Protein AF-A0A946YQ26-F1 (afdb_monomer)

Mean predicted aligned error: 7.29 Å

Foldseek 3Di:
DDDWDFDDQDPVQQKTFTAHPVRHTPDIDHVVVVVVCVVVVVDDDDDDDPPVVVVVVVVVVVVVVVD

Nearest PDB structures (foldseek):
  4uuu-assembly1_A  TM=5.399E-01  e=1.338E+00  Homo sapiens
  7ag8-assembly1_A  TM=7.602E-01  e=3.459E+00  Mycobacterium tuberculosis
  8w1y-assembly1_B  TM=7.102E-01  e=3.701E+00  Mycobacterium tuberculosis
  4c51-assembly1_B  TM=7.044E-01  e=4.239E+00  Mycobacterium tuberculosis H37Rv
  7po1-assembly1_8  TM=3.007E-01  e=5.196E+00  Homo sapiens

Structure (mmCIF, N/CA/C/O backbone):
data_AF-A0A946YQ26-F1
#
_entry.id   AF-A0A946YQ26-F1
#
loop_
_atom_site.group_PDB
_atom_site.id
_atom_site.type_symbol
_atom_site.label_atom_id
_atom_site.label_alt_id
_atom_site.label_comp_id
_atom_site.label_asym_id
_atom_site.label_entity_id
_atom_site.label_seq_id
_atom_site.pdbx_PDB_ins_code
_atom_site.Cartn_x
_atom_site.Cartn_y
_atom_site.Cartn_z
_atom_site.occupancy
_atom_site.B_iso_o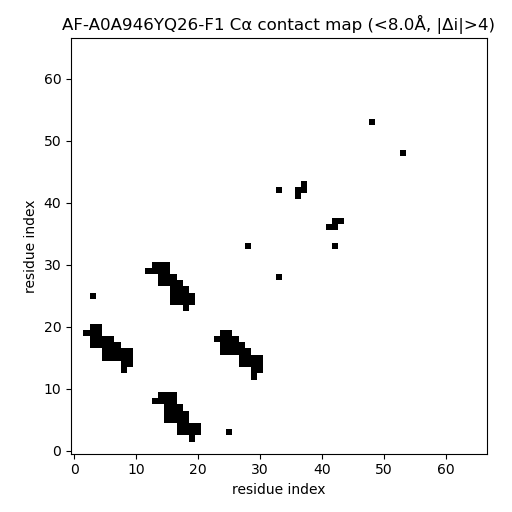r_equiv
_atom_site.auth_seq_id
_atom_site.auth_comp_id
_atom_site.auth_asym_id
_atom_site.auth_atom_id
_atom_site.pdbx_PDB_model_num
ATOM 1 N N . VAL A 1 1 ? -4.921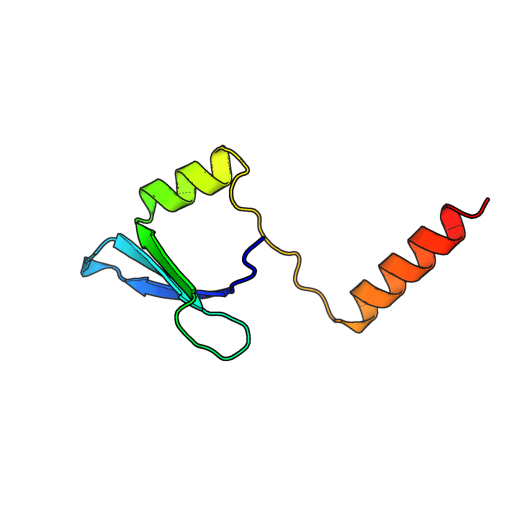 -10.071 8.119 1.00 77.69 1 VAL A N 1
ATOM 2 C CA . VAL A 1 1 ? -4.732 -8.756 7.449 1.00 77.69 1 VAL A CA 1
ATOM 3 C C . VAL A 1 1 ? -3.255 -8.561 7.164 1.00 77.69 1 VAL A C 1
ATOM 5 O O . VAL A 1 1 ? -2.477 -8.528 8.110 1.00 77.69 1 VAL A O 1
ATOM 8 N N . ILE A 1 2 ? -2.865 -8.437 5.896 1.00 88.81 2 ILE A N 1
ATOM 9 C CA . ILE A 1 2 ? -1.473 -8.156 5.518 1.00 88.81 2 ILE A CA 1
ATOM 10 C C . ILE A 1 2 ? -1.216 -6.655 5.700 1.00 88.81 2 ILE A C 1
ATOM 12 O O . ILE A 1 2 ? -1.995 -5.827 5.230 1.00 88.81 2 ILE A O 1
ATOM 16 N N . ARG A 1 3 ? -0.145 -6.290 6.413 1.00 92.75 3 ARG A N 1
ATOM 17 C CA . ARG A 1 3 ? 0.321 -4.899 6.530 1.00 92.75 3 ARG A CA 1
ATOM 18 C C . ARG A 1 3 ? 1.611 -4.773 5.743 1.00 92.75 3 ARG A C 1
ATOM 20 O O . ARG A 1 3 ? 2.585 -5.456 6.039 1.00 92.75 3 ARG A O 1
ATOM 27 N N . CYS A 1 4 ? 1.595 -3.901 4.755 1.00 95.44 4 CYS A N 1
ATOM 28 C CA . CYS A 1 4 ? 2.717 -3.678 3.868 1.00 95.44 4 CYS A CA 1
ATOM 29 C C . CYS A 1 4 ? 2.824 -2.190 3.523 1.00 95.44 4 CYS A C 1
ATOM 31 O O . CYS A 1 4 ? 1.886 -1.418 3.747 1.00 95.44 4 CYS A O 1
ATOM 33 N N . LYS A 1 5 ? 3.987 -1.791 3.016 1.00 95.00 5 LYS A N 1
ATOM 34 C CA . LYS A 1 5 ? 4.268 -0.449 2.505 1.00 95.00 5 LYS A CA 1
ATOM 35 C C . LYS A 1 5 ? 4.531 -0.553 1.007 1.00 95.00 5 LYS A C 1
ATOM 37 O O . LYS A 1 5 ? 5.173 -1.504 0.574 1.00 95.00 5 LYS A O 1
ATOM 42 N N . LEU A 1 6 ? 4.050 0.414 0.231 1.00 96.19 6 LEU A N 1
ATOM 43 C CA . LEU A 1 6 ? 4.428 0.538 -1.175 1.00 96.19 6 LEU A CA 1
ATOM 44 C C . LEU A 1 6 ? 5.931 0.843 -1.259 1.00 96.19 6 LEU A C 1
ATOM 46 O O . LEU A 1 6 ? 6.379 1.843 -0.696 1.00 96.19 6 LEU A O 1
ATOM 50 N N . ALA A 1 7 ? 6.688 -0.028 -1.920 1.00 97.06 7 ALA A N 1
ATOM 51 C CA . ALA A 1 7 ? 8.129 0.113 -2.106 1.00 97.06 7 ALA A CA 1
ATOM 52 C C . ALA A 1 7 ? 8.479 0.656 -3.491 1.00 97.06 7 ALA A C 1
ATOM 54 O O . ALA A 1 7 ? 9.359 1.502 -3.597 1.00 97.06 7 ALA A O 1
ATOM 55 N N . ALA A 1 8 ? 7.777 0.201 -4.534 1.00 97.56 8 ALA A N 1
ATOM 56 C CA . ALA A 1 8 ? 8.052 0.607 -5.908 1.00 97.56 8 ALA A CA 1
ATOM 57 C C . ALA A 1 8 ? 6.779 0.679 -6.759 1.00 97.56 8 ALA A C 1
ATOM 59 O O . ALA A 1 8 ? 5.808 -0.048 -6.524 1.00 97.56 8 ALA A O 1
ATOM 60 N N . LYS A 1 9 ? 6.823 1.554 -7.767 1.00 97.69 9 LYS A N 1
ATOM 61 C CA . LYS A 1 9 ? 5.872 1.621 -8.878 1.00 97.69 9 LYS A CA 1
ATOM 62 C C . LYS A 1 9 ? 6.653 1.297 -10.148 1.00 97.69 9 LYS A C 1
ATOM 64 O O . LYS A 1 9 ? 7.575 2.028 -10.488 1.00 97.69 9 LYS A O 1
ATOM 69 N N . LEU A 1 10 ? 6.328 0.184 -10.788 1.00 97.50 10 LEU A N 1
ATOM 70 C CA . LEU A 1 10 ? 6.984 -0.273 -12.005 1.00 97.50 10 LEU A CA 1
ATOM 71 C C . LEU A 1 10 ? 6.187 0.259 -13.195 1.00 97.50 10 LEU A C 1
ATOM 73 O O . LEU A 1 10 ? 5.093 -0.227 -13.467 1.00 97.50 10 LEU A O 1
ATOM 77 N N . GLU A 1 11 ? 6.708 1.278 -13.876 1.00 95.25 11 GLU A N 1
ATOM 78 C CA . GLU A 1 11 ? 5.983 1.928 -14.977 1.00 95.25 11 GLU A CA 1
ATOM 79 C C . GLU A 1 11 ? 5.858 1.022 -16.206 1.00 95.25 11 GLU A C 1
ATOM 81 O O . GLU A 1 11 ? 4.789 0.961 -16.804 1.00 95.25 11 GLU A O 1
ATOM 86 N N . GLY A 1 12 ? 6.901 0.246 -16.530 1.00 95.81 12 GLY A N 1
ATOM 87 C CA . GLY A 1 12 ? 6.898 -0.649 -17.696 1.00 95.81 12 GLY A CA 1
ATOM 88 C C . GLY A 1 12 ? 5.861 -1.778 -17.634 1.00 95.81 12 GLY A C 1
ATOM 89 O O . GLY A 1 12 ? 5.404 -2.241 -18.673 1.00 95.81 12 GLY A O 1
ATOM 90 N N . SER A 1 13 ? 5.463 -2.204 -16.432 1.00 95.94 13 SER A N 1
ATOM 91 C CA . SER A 1 13 ? 4.455 -3.251 -16.210 1.00 95.94 13 SER A CA 1
ATOM 92 C C . SER A 1 13 ? 3.146 -2.730 -15.606 1.00 95.94 13 SER A C 1
ATOM 94 O O . SER A 1 13 ? 2.231 -3.517 -15.382 1.00 95.94 13 SER A O 1
ATOM 96 N N . ASP A 1 14 ? 3.052 -1.431 -15.308 1.00 97.44 14 ASP A N 1
ATOM 97 C CA . ASP A 1 14 ? 1.962 -0.809 -14.540 1.00 97.44 14 ASP A CA 1
ATOM 98 C C . ASP A 1 14 ? 1.616 -1.579 -13.242 1.00 97.44 14 ASP A C 1
ATOM 100 O O . ASP A 1 14 ? 0.449 -1.791 -12.890 1.00 97.44 14 ASP A O 1
ATOM 104 N N . THR A 1 15 ? 2.646 -2.033 -12.513 1.00 98.19 15 THR A N 1
ATOM 105 C CA . THR A 1 15 ? 2.497 -2.810 -11.269 1.00 98.19 15 THR A CA 1
ATOM 106 C C . THR A 1 15 ? 3.054 -2.082 -10.047 1.00 98.19 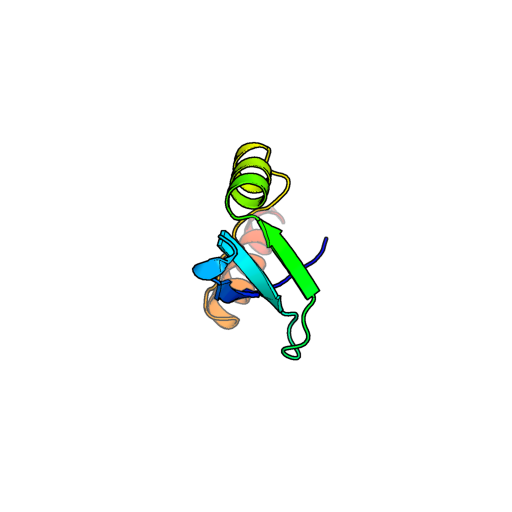15 THR A C 1
ATOM 108 O O . THR A 1 15 ? 3.984 -1.276 -10.100 1.00 98.19 15 THR A O 1
ATOM 111 N N . TYR A 1 16 ? 2.455 -2.365 -8.895 1.00 98.19 16 TYR A N 1
ATOM 112 C CA . TYR A 1 16 ? 2.891 -1.904 -7.585 1.00 98.19 16 TYR A CA 1
ATOM 113 C C . TYR A 1 16 ? 3.526 -3.046 -6.805 1.00 98.19 16 TYR A C 1
ATOM 115 O O . TYR A 1 16 ? 2.947 -4.128 -6.697 1.00 98.19 16 TYR A O 1
ATOM 123 N N . VAL A 1 17 ? 4.679 -2.770 -6.193 1.00 98.00 17 VAL A N 1
ATOM 124 C CA . VAL A 1 17 ? 5.380 -3.707 -5.311 1.00 98.00 17 VAL A CA 1
ATOM 125 C C . VAL A 1 17 ? 5.268 -3.230 -3.874 1.00 98.00 17 VAL A C 1
ATOM 127 O O . VAL A 1 17 ? 5.650 -2.107 -3.535 1.00 98.00 17 VAL A O 1
ATOM 130 N N . PHE A 1 18 ? 4.773 -4.108 -3.012 1.00 97.75 18 PHE A N 1
ATOM 131 C CA . PHE A 1 18 ? 4.615 -3.864 -1.590 1.00 97.75 18 PHE A CA 1
ATOM 132 C C . PHE A 1 18 ? 5.576 -4.732 -0.789 1.00 97.75 18 PHE A C 1
ATOM 134 O O . PHE A 1 18 ? 5.771 -5.906 -1.099 1.00 97.75 18 PHE A O 1
ATOM 141 N N . VAL A 1 19 ? 6.127 -4.173 0.285 1.00 97.88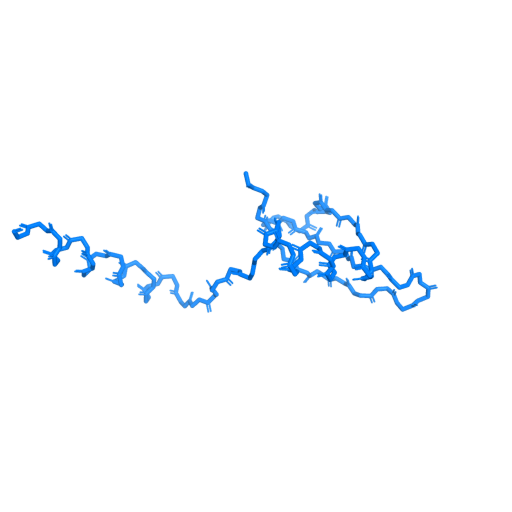 19 VAL A N 1
ATOM 142 C CA . VAL A 1 19 ? 7.057 -4.857 1.191 1.00 97.88 19 VAL A CA 1
ATOM 143 C C . VAL A 1 19 ? 6.519 -4.919 2.612 1.00 97.88 19 VAL A C 1
ATOM 145 O O . VAL A 1 19 ? 5.693 -4.098 3.024 1.00 97.88 19 VAL A O 1
ATOM 148 N N . ASN A 1 20 ? 6.984 -5.902 3.375 1.00 95.69 20 ASN A N 1
ATOM 149 C CA . ASN A 1 20 ? 6.703 -6.006 4.803 1.00 95.69 20 ASN A CA 1
ATOM 150 C C . ASN A 1 20 ? 7.613 -5.066 5.627 1.00 95.69 20 ASN A C 1
ATOM 152 O O . ASN A 1 20 ? 8.348 -4.239 5.088 1.00 95.69 20 ASN A O 1
ATOM 156 N N . ARG A 1 21 ? 7.568 -5.191 6.960 1.00 92.19 21 ARG A N 1
ATOM 157 C CA . ARG A 1 21 ? 8.395 -4.381 7.874 1.00 92.19 21 ARG A CA 1
ATOM 158 C C . ARG A 1 21 ? 9.905 -4.625 7.718 1.00 92.19 21 ARG A C 1
ATOM 160 O O . ARG A 1 21 ? 10.676 -3.736 8.052 1.00 92.19 21 ARG A O 1
ATOM 167 N N . LEU A 1 22 ? 10.306 -5.800 7.238 1.00 95.06 22 LEU A N 1
ATOM 168 C CA . LEU A 1 22 ? 11.705 -6.182 7.023 1.00 95.06 22 LEU A CA 1
ATOM 169 C C . LEU A 1 22 ? 12.212 -5.800 5.621 1.00 95.06 22 LEU A C 1
ATOM 171 O O . LEU A 1 22 ? 13.382 -5.999 5.330 1.00 95.06 22 LEU A O 1
ATOM 175 N N . GLY A 1 23 ? 11.348 -5.271 4.747 1.00 93.06 23 GLY A N 1
ATOM 176 C CA . GLY A 1 23 ? 11.706 -4.918 3.371 1.00 93.06 23 GLY A CA 1
ATOM 177 C C . GLY A 1 23 ? 11.540 -6.053 2.355 1.00 93.06 23 GLY A C 1
ATOM 178 O O . GLY A 1 23 ? 11.739 -5.826 1.166 1.00 93.06 23 GLY A O 1
ATOM 179 N N . PHE A 1 24 ? 11.105 -7.247 2.772 1.00 96.94 24 PHE A N 1
ATOM 180 C CA . PHE A 1 24 ? 10.829 -8.343 1.840 1.00 96.94 24 PHE A CA 1
ATOM 181 C C . PHE A 1 24 ? 9.526 -8.110 1.074 1.00 96.94 24 PHE A C 1
ATOM 183 O O . PHE A 1 24 ? 8.533 -7.654 1.656 1.00 96.94 24 PHE A O 1
ATOM 190 N N . LYS A 1 25 ? 9.520 -8.465 -0.219 1.00 97.00 25 LYS A N 1
ATOM 191 C CA . LYS A 1 25 ? 8.344 -8.400 -1.097 1.00 97.00 25 LYS A CA 1
ATOM 192 C C . LYS A 1 25 ? 7.187 -9.183 -0.475 1.00 97.00 25 LYS A C 1
ATOM 194 O O . LYS A 1 25 ? 7.247 -10.396 -0.329 1.00 97.00 25 LYS A O 1
ATOM 199 N N . ALA A 1 26 ? 6.138 -8.463 -0.102 1.00 96.88 26 ALA A N 1
ATOM 200 C CA . ALA A 1 26 ? 4.926 -9.015 0.486 1.00 96.88 26 ALA A CA 1
ATOM 201 C C . ALA A 1 26 ? 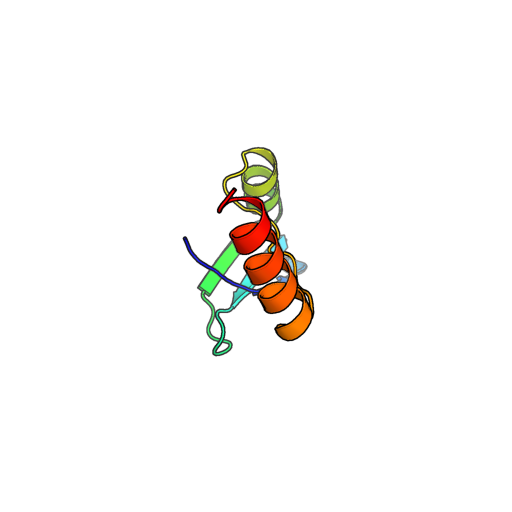3.855 -9.286 -0.576 1.00 96.88 26 ALA A C 1
ATOM 203 O O . ALA A 1 26 ? 3.078 -10.224 -0.439 1.00 96.88 26 ALA A O 1
ATOM 204 N N . MET A 1 27 ? 3.783 -8.437 -1.604 1.00 96.25 27 MET A N 1
ATOM 205 C CA . MET A 1 27 ? 2.797 -8.538 -2.675 1.00 96.25 27 MET A CA 1
ATOM 206 C C . MET A 1 27 ? 3.264 -7.745 -3.894 1.00 96.25 27 MET A C 1
ATOM 208 O O . MET A 1 27 ? 3.912 -6.708 -3.760 1.00 96.25 27 MET A O 1
ATOM 212 N N . GLU A 1 28 ? 2.873 -8.204 -5.075 1.00 97.38 28 GLU A N 1
ATOM 213 C CA . GLU A 1 28 ? 2.883 -7.416 -6.302 1.00 97.38 28 GLU A CA 1
ATOM 214 C C . GLU A 1 28 ? 1.487 -7.437 -6.910 1.00 97.38 28 GLU A C 1
ATOM 216 O O . GLU A 1 28 ? 0.812 -8.467 -6.867 1.00 97.38 28 GLU A O 1
ATOM 221 N N . LYS A 1 29 ? 1.025 -6.290 -7.407 1.00 97.25 29 LYS A N 1
ATOM 222 C CA . LYS A 1 29 ? -0.323 -6.165 -7.956 1.00 97.25 29 LYS A CA 1
ATOM 223 C C . LYS A 1 29 ? -0.376 -5.113 -9.051 1.00 97.25 29 LYS A C 1
ATOM 225 O O . LYS A 1 29 ? 0.230 -4.054 -8.904 1.00 97.25 29 LYS A O 1
ATOM 230 N N . ALA A 1 30 ? -1.125 -5.380 -10.118 1.00 98.19 30 ALA A N 1
ATOM 231 C CA . ALA A 1 30 ? -1.383 -4.389 -11.155 1.00 98.19 30 ALA A CA 1
ATOM 232 C C . ALA A 1 30 ? -2.072 -3.154 -10.559 1.00 98.19 30 ALA A C 1
ATOM 234 O O . ALA A 1 30 ? -2.908 -3.255 -9.652 1.00 98.19 30 ALA A O 1
ATOM 235 N N . ARG A 1 31 ? -1.741 -1.973 -11.081 1.00 97.50 31 ARG A N 1
ATOM 236 C CA . ARG A 1 31 ? -2.272 -0.693 -10.605 1.00 97.50 31 ARG A CA 1
ATOM 237 C C . ARG A 1 31 ? -3.797 -0.655 -10.634 1.00 97.50 31 ARG A C 1
ATOM 239 O O . ARG A 1 31 ? -4.412 -0.220 -9.658 1.00 97.50 31 ARG A O 1
ATOM 246 N N . LYS A 1 32 ? -4.403 -1.136 -11.726 1.00 97.62 32 LYS A N 1
ATOM 247 C CA . LYS A 1 32 ? -5.865 -1.208 -11.891 1.00 97.62 32 LYS A CA 1
ATOM 248 C C . LYS A 1 32 ? -6.505 -2.102 -10.832 1.00 97.62 32 LYS A C 1
ATOM 250 O O . LYS A 1 32 ? -7.438 -1.676 -10.155 1.00 97.62 32 LYS A O 1
ATOM 255 N N . ASP A 1 33 ? -5.956 -3.291 -10.606 1.00 97.81 33 ASP A N 1
ATOM 256 C CA . ASP A 1 33 ? -6.503 -4.220 -9.615 1.00 97.81 33 ASP A CA 1
ATOM 257 C C . ASP A 1 33 ? -6.367 -3.683 -8.189 1.00 97.81 33 ASP A C 1
ATOM 259 O O . ASP A 1 33 ? -7.255 -3.872 -7.357 1.00 97.81 33 ASP A O 1
ATOM 263 N N . PHE A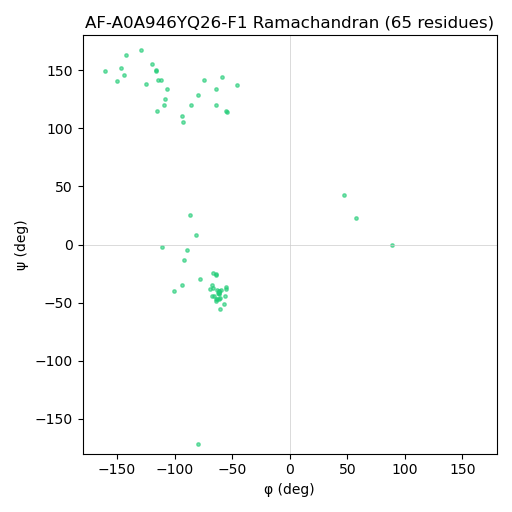 1 34 ? -5.261 -3.001 -7.879 1.00 97.25 34 PHE A N 1
ATOM 264 C CA . PHE A 1 34 ? -5.094 -2.373 -6.571 1.00 97.25 34 PHE A CA 1
ATOM 265 C C . PHE A 1 34 ? -6.067 -1.201 -6.368 1.00 97.25 34 PHE A C 1
ATOM 267 O O . PHE A 1 34 ? -6.585 -1.015 -5.266 1.00 97.25 34 PHE A O 1
ATOM 274 N N . ALA A 1 35 ? -6.381 -0.442 -7.421 1.00 97.19 35 ALA A N 1
ATOM 275 C CA . ALA A 1 35 ? -7.421 0.584 -7.364 1.00 97.19 35 ALA A CA 1
ATOM 276 C C . ALA A 1 35 ? -8.805 -0.026 -7.072 1.00 97.19 35 ALA A C 1
ATOM 278 O O . ALA A 1 35 ? -9.527 0.485 -6.212 1.00 97.19 35 ALA A O 1
ATOM 279 N N . PHE A 1 36 ? -9.143 -1.159 -7.697 1.00 98.00 36 PHE A N 1
ATOM 280 C CA . PHE A 1 36 ? -10.373 -1.894 -7.381 1.00 98.00 36 PHE A CA 1
ATOM 281 C C . PHE A 1 36 ? -10.409 -2.385 -5.932 1.00 98.00 36 PHE A C 1
ATOM 283 O O . PHE A 1 36 ? -11.452 -2.295 -5.281 1.00 98.00 36 PHE A O 1
ATOM 290 N N . ASP A 1 37 ? -9.288 -2.870 -5.395 1.00 96.50 37 ASP A N 1
ATOM 291 C CA . ASP A 1 37 ? -9.210 -3.263 -3.987 1.00 96.50 37 ASP A CA 1
ATOM 292 C C . ASP A 1 37 ? -9.466 -2.089 -3.039 1.00 96.50 37 ASP A C 1
ATOM 294 O O . ASP A 1 37 ? -10.157 -2.261 -2.031 1.00 96.50 37 ASP A O 1
AT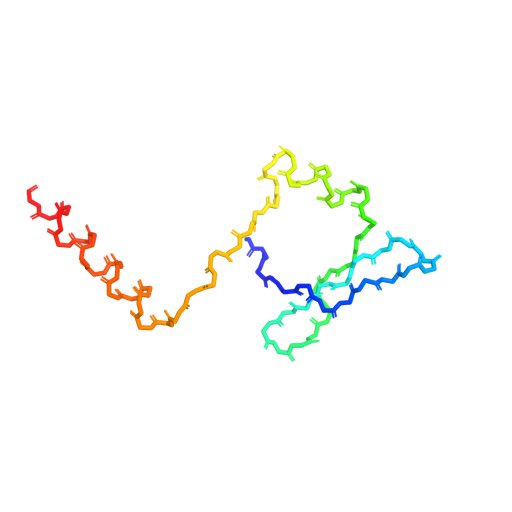OM 298 N N . LEU A 1 38 ? -8.924 -0.905 -3.343 1.00 96.06 38 LEU A N 1
ATOM 299 C CA . LEU A 1 38 ? -9.168 0.311 -2.565 1.00 96.06 38 LEU A CA 1
ATOM 300 C C . LEU A 1 38 ? -10.644 0.716 -2.631 1.00 96.06 38 LEU A C 1
ATOM 302 O O . LEU A 1 38 ? -11.261 0.959 -1.593 1.00 96.06 38 LEU A O 1
ATOM 306 N N . GLN A 1 39 ? -11.233 0.723 -3.830 1.00 97.25 39 GLN A N 1
ATOM 307 C CA . GLN A 1 39 ? -12.638 1.079 -4.036 1.00 97.25 39 GLN A CA 1
ATOM 308 C C . GLN A 1 39 ? -13.584 0.120 -3.301 1.00 97.25 39 GLN A C 1
ATOM 310 O O . GLN A 1 39 ? -14.528 0.549 -2.640 1.00 97.25 39 GLN A O 1
ATOM 315 N N . ARG A 1 40 ? -13.301 -1.187 -3.356 1.00 97.25 40 ARG A N 1
ATOM 316 C CA . ARG A 1 40 ? -14.086 -2.238 -2.686 1.00 97.25 40 ARG A CA 1
ATOM 317 C C . ARG A 1 40 ? -13.750 -2.403 -1.202 1.00 97.25 40 ARG A C 1
ATOM 319 O O . ARG A 1 40 ? -14.219 -3.355 -0.583 1.00 97.25 40 ARG A O 1
ATOM 326 N N . LYS A 1 41 ? -12.934 -1.513 -0.624 1.00 95.50 41 LYS A N 1
ATOM 327 C CA . LYS A 1 41 ? -12.497 -1.549 0.785 1.00 95.50 41 LYS A CA 1
ATOM 328 C C . LYS A 1 41 ? -11.779 -2.852 1.187 1.00 95.50 41 LYS A C 1
ATOM 330 O O . LYS A 1 41 ? -11.713 -3.181 2.370 1.00 95.50 41 LYS A O 1
ATOM 335 N N . ARG A 1 42 ? -11.206 -3.580 0.219 1.00 94.81 42 ARG A N 1
ATOM 336 C CA . ARG A 1 42 ? -10.340 -4.758 0.440 1.00 94.81 42 ARG A CA 1
ATOM 337 C C . ARG A 1 42 ? -8.927 -4.346 0.849 1.00 94.81 42 ARG A C 1
ATOM 339 O O . ARG A 1 42 ? -8.274 -5.051 1.613 1.00 94.81 42 ARG A O 1
ATOM 346 N N . ALA A 1 43 ? -8.490 -3.174 0.393 1.00 94.50 43 ALA A N 1
ATOM 347 C CA . ALA A 1 43 ? -7.294 -2.491 0.860 1.00 94.50 43 ALA A CA 1
ATOM 348 C C . ALA A 1 43 ? -7.675 -1.162 1.526 1.00 94.50 43 ALA A C 1
ATOM 350 O O . ALA A 1 43 ? -8.662 -0.524 1.164 1.00 94.50 43 ALA A O 1
ATOM 351 N N . ARG A 1 44 ? -6.882 -0.731 2.510 1.00 93.69 44 ARG A N 1
ATOM 352 C CA . ARG A 1 44 ? -7.042 0.576 3.160 1.00 93.69 44 ARG A CA 1
ATOM 353 C C . ARG A 1 44 ? -5.692 1.174 3.505 1.00 93.69 44 ARG A C 1
ATOM 355 O O . ARG A 1 44 ? -4.779 0.450 3.907 1.00 93.69 44 ARG A O 1
ATOM 362 N N . LE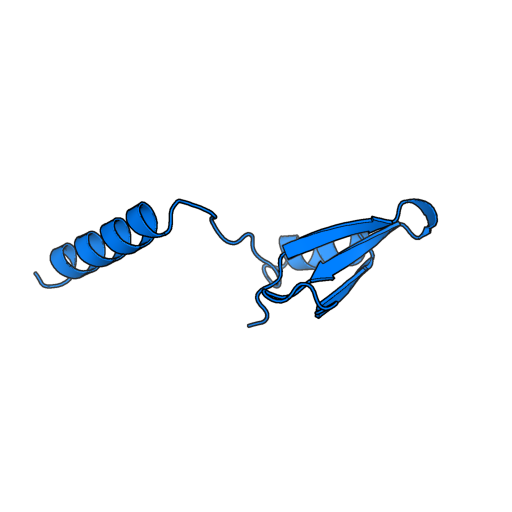U A 1 45 ? -5.592 2.497 3.423 1.00 91.31 45 LEU A N 1
ATOM 363 C CA . LEU A 1 45 ? -4.424 3.206 3.926 1.00 91.31 45 LEU A CA 1
ATOM 364 C C . LEU A 1 45 ? -4.315 3.026 5.441 1.00 91.31 45 LEU A C 1
ATOM 366 O O . LEU A 1 45 ? -5.283 3.172 6.191 1.00 91.31 45 LEU A O 1
ATOM 370 N N . LEU A 1 46 ? -3.109 2.714 5.901 1.00 87.31 46 LEU A N 1
ATOM 371 C CA . LEU A 1 46 ? -2.791 2.756 7.318 1.00 87.31 46 LEU A CA 1
ATOM 372 C C . LEU A 1 46 ? -2.383 4.190 7.648 1.00 87.31 46 LEU A C 1
ATOM 374 O O . LEU A 1 46 ? -1.403 4.675 7.094 1.00 87.31 46 LEU A O 1
ATOM 378 N N . LYS A 1 47 ? -3.099 4.854 8.565 1.00 77.69 47 LYS A N 1
ATOM 379 C CA . LYS A 1 47 ? -2.637 6.132 9.123 1.00 77.69 47 LYS A CA 1
ATOM 380 C C . LYS A 1 47 ? -1.232 5.935 9.706 1.00 77.69 47 LYS A C 1
ATOM 382 O O . LYS A 1 47 ? -1.064 5.158 10.653 1.00 77.69 47 LYS A O 1
ATOM 387 N N . SER A 1 48 ? -0.245 6.604 9.118 1.00 70.38 48 SER A N 1
ATOM 388 C CA . SER A 1 48 ? 1.094 6.755 9.678 1.00 70.38 48 SER A CA 1
ATOM 389 C C . SER A 1 48 ? 1.129 8.068 10.450 1.00 70.38 48 SER A C 1
ATOM 391 O O . SER A 1 48 ? 1.039 9.136 9.857 1.00 70.38 48 SER A O 1
ATOM 393 N N . GLY A 1 49 ? 1.216 7.975 11.769 1.00 71.62 49 GLY A N 1
ATOM 394 C CA . GLY A 1 49 ? 1.592 9.079 12.646 1.00 71.62 49 GLY A CA 1
ATOM 395 C C . GLY A 1 49 ? 2.707 8.593 13.570 1.00 71.62 49 GLY A C 1
ATOM 396 O O . GLY A 1 49 ? 2.944 7.373 13.617 1.00 71.62 49 GLY A O 1
ATOM 397 N N . PRO A 1 50 ? 3.388 9.498 14.289 1.00 74.94 50 PRO A N 1
ATOM 398 C CA . PRO A 1 50 ? 4.338 9.124 15.326 1.00 74.94 50 PRO A CA 1
ATOM 399 C C . PRO A 1 50 ? 3.749 8.037 16.231 1.00 74.94 50 PRO A C 1
ATOM 401 O O . PRO A 1 50 ? 2.568 8.068 16.592 1.00 74.94 50 PRO A O 1
ATOM 404 N N . LEU A 1 51 ? 4.563 7.032 16.571 1.00 71.38 51 LEU A N 1
ATOM 405 C CA . LEU A 1 51 ? 4.125 5.933 17.440 1.00 71.38 51 LEU A CA 1
ATOM 406 C C . LEU A 1 51 ? 3.569 6.466 18.765 1.00 71.38 51 LEU A C 1
ATOM 408 O O . LEU A 1 51 ? 2.579 5.935 19.264 1.00 71.38 51 LEU A O 1
ATOM 412 N N . PHE A 1 52 ? 4.173 7.542 19.269 1.00 73.31 52 PHE A N 1
ATOM 413 C CA . PHE A 1 52 ? 3.747 8.247 20.468 1.00 73.31 52 PHE A CA 1
ATOM 414 C C . PHE A 1 52 ? 2.327 8.813 20.336 1.00 73.31 52 PHE A C 1
ATOM 416 O O . PHE A 1 52 ? 1.451 8.403 21.095 1.00 73.31 52 PHE A O 1
ATOM 423 N N . ASP A 1 53 ? 2.058 9.628 19.311 1.00 81.19 53 ASP A N 1
ATOM 424 C CA . ASP A 1 53 ? 0.726 10.200 19.056 1.00 81.19 53 ASP A CA 1
ATOM 425 C C . ASP A 1 53 ? -0.352 9.122 18.932 1.00 81.19 53 ASP A C 1
ATOM 427 O O . ASP A 1 53 ? -1.470 9.261 19.433 1.00 81.19 53 ASP A O 1
ATOM 431 N N . ARG A 1 54 ? -0.018 7.994 18.295 1.00 72.75 54 ARG A N 1
ATOM 432 C CA . ARG A 1 54 ? -0.948 6.871 18.152 1.00 72.75 54 ARG A CA 1
ATOM 433 C C . ARG A 1 54 ? -1.254 6.193 19.487 1.00 72.75 54 ARG A C 1
ATOM 435 O O . ARG A 1 54 ? -2.409 5.832 19.724 1.00 72.75 54 ARG A O 1
ATOM 442 N N . SER A 1 55 ? -0.234 5.955 20.309 1.00 82.81 55 SER A N 1
ATOM 443 C 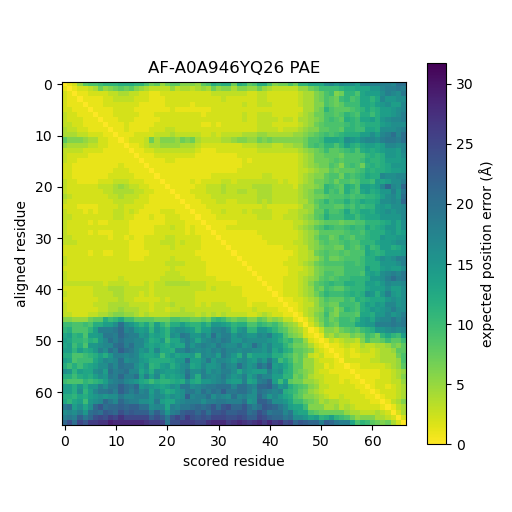CA . SER A 1 55 ? -0.391 5.339 21.629 1.00 82.81 55 SER A CA 1
ATOM 444 C C . SER A 1 55 ? -1.177 6.256 22.559 1.00 82.81 55 SER A C 1
ATOM 446 O O . SER A 1 55 ? -2.148 5.799 23.158 1.00 82.81 55 SER A O 1
ATOM 448 N N . LEU A 1 56 ? -0.857 7.554 22.571 1.00 85.06 56 LEU A N 1
ATOM 449 C CA . LEU A 1 56 ? -1.608 8.572 23.304 1.00 85.06 56 LEU A CA 1
ATOM 450 C C . LEU A 1 56 ? -3.079 8.605 22.889 1.00 85.06 56 LEU A C 1
ATOM 452 O O . LEU A 1 56 ? -3.960 8.483 23.736 1.00 85.06 56 LEU A O 1
ATOM 456 N N . HIS A 1 57 ? -3.367 8.692 21.587 1.00 83.88 57 HIS A N 1
ATOM 457 C CA . HIS A 1 57 ? -4.747 8.713 21.100 1.00 83.88 57 HIS A CA 1
ATOM 458 C C . HIS A 1 57 ? -5.519 7.449 21.507 1.00 83.88 57 HIS A C 1
ATOM 460 O O . HIS A 1 57 ? -6.699 7.521 21.855 1.00 83.88 57 HIS A O 1
ATOM 466 N N . LYS A 1 58 ? -4.877 6.273 21.467 1.00 82.88 58 LYS A N 1
ATOM 467 C CA . LYS A 1 58 ? -5.497 5.028 21.938 1.00 82.88 58 LYS A CA 1
ATOM 468 C C . LYS A 1 58 ? -5.798 5.073 23.434 1.00 82.88 58 LYS A C 1
ATOM 470 O O . LYS A 1 58 ? -6.919 4.757 23.810 1.00 82.88 58 LYS A O 1
ATOM 475 N N . MET A 1 59 ? -4.837 5.484 24.259 1.00 87.94 59 MET A N 1
ATOM 476 C CA . MET A 1 59 ? -5.006 5.572 25.714 1.00 87.94 59 MET A CA 1
ATOM 477 C C . MET A 1 59 ? -6.133 6.538 26.095 1.00 87.94 59 MET A C 1
ATOM 479 O O . MET A 1 59 ? -7.012 6.182 26.874 1.00 87.94 59 MET A O 1
ATOM 483 N N . VAL A 1 60 ? -6.165 7.726 25.483 1.00 88.69 60 VAL A N 1
ATOM 484 C CA . VAL A 1 60 ? -7.226 8.724 25.700 1.00 88.69 60 VAL A CA 1
ATOM 485 C C . VAL A 1 60 ? -8.595 8.175 25.290 1.00 88.69 60 VAL A C 1
ATOM 487 O O . VAL A 1 60 ? -9.578 8.371 26.001 1.00 88.69 60 VAL A O 1
ATOM 490 N N . SER A 1 61 ? -8.675 7.462 24.163 1.00 86.00 61 SER A N 1
ATOM 491 C CA . SER A 1 61 ? -9.918 6.820 23.719 1.00 86.00 61 SER A CA 1
ATOM 492 C C . SER A 1 61 ? -10.404 5.744 24.696 1.00 86.00 61 SER A C 1
ATOM 494 O O . SER A 1 61 ? -11.609 5.644 24.923 1.00 86.00 61 SER A O 1
ATOM 496 N N . THR A 1 62 ? -9.491 4.956 25.273 1.00 88.12 62 THR A N 1
ATOM 497 C CA . THR A 1 62 ? -9.814 3.951 26.297 1.00 88.12 62 THR A CA 1
ATOM 498 C C . THR A 1 62 ? -10.386 4.610 27.550 1.00 88.12 62 THR A C 1
ATOM 500 O O . THR A 1 62 ? -11.441 4.195 28.014 1.00 88.12 62 THR A O 1
ATOM 503 N N . LEU A 1 63 ? -9.756 5.680 28.051 1.00 91.25 63 LEU A N 1
ATOM 504 C CA . LEU A 1 63 ? -10.233 6.401 29.239 1.00 91.25 63 LEU A CA 1
ATOM 505 C C . LEU A 1 63 ? -11.628 7.009 29.039 1.00 91.25 63 LEU A C 1
ATOM 507 O O . LEU A 1 63 ? -12.465 6.928 29.928 1.00 91.25 63 LEU A O 1
ATOM 511 N N . LYS A 1 64 ? -11.910 7.574 27.858 1.00 86.19 64 LYS A N 1
ATOM 512 C CA . LYS A 1 64 ? -13.240 8.126 27.539 1.00 86.19 64 LYS A CA 1
ATOM 513 C C . LYS A 1 64 ? -14.342 7.067 27.448 1.00 86.19 64 LYS A C 1
ATOM 515 O O . LYS A 1 64 ? -15.504 7.418 27.606 1.00 86.19 64 LYS A O 1
ATOM 520 N N . SER A 1 65 ? -13.983 5.814 27.161 1.00 80.44 65 SER A N 1
ATOM 521 C CA . SER A 1 65 ? -14.933 4.700 27.019 1.00 80.44 65 SER A CA 1
ATOM 522 C C . SER A 1 65 ? -15.157 3.934 28.325 1.00 80.44 65 SER A C 1
ATOM 524 O O . SER A 1 65 ? -16.082 3.138 28.400 1.00 80.44 65 SER A O 1
ATOM 526 N N . ALA A 1 66 ? -14.315 4.149 29.338 1.00 73.50 66 ALA A N 1
ATOM 527 C CA . ALA A 1 66 ? -14.428 3.532 30.660 1.00 73.50 66 ALA A CA 1
ATOM 528 C C . ALA A 1 66 ? -15.352 4.327 31.607 1.00 73.50 66 ALA A C 1
ATOM 530 O O . ALA A 1 66 ? -15.161 4.291 32.821 1.00 73.50 66 ALA A O 1
ATOM 531 N N . LYS A 1 67 ? -16.297 5.087 31.045 1.00 51.75 67 LYS A N 1
ATOM 532 C CA . LYS A 1 67 ? -17.245 5.921 31.782 1.00 51.75 67 LYS A CA 1
ATOM 533 C C . LYS A 1 67 ? -18.618 5.271 31.811 1.00 51.75 67 LYS A C 1
ATOM 535 O O . LYS A 1 67 ? -19.005 4.721 30.756 1.00 51.75 67 LYS A O 1
#

Secondary structure (DSSP, 8-state):
----EEEEEETTTTEEEEE-TTS-EEEEEEHHHHHHHHHTTSS-------HHHHHHHHHHHHHHH--

Sequence (67 aa):
VIRCKLAAKLEGSDTYVFVNRLGFKAMEKARKDFAFDLQRKRARLLKSGPLFDRSLHKMVSTLKSAK

pLDDT: mean 90.41, std 9.56, range [51.75, 98.19]

Solvent-accessible surface area (backbone atoms only — not comparable to full-atom values): 4168 Å² total; per-residue (Å²): 136,92,74,67,44,84,73,47,76,42,76,96,74,47,28,36,35,25,14,35,96,89,64,50,81,69,47,73,43,44,49,69,61,51,50,50,29,44,76,71,64,76,41,77,87,74,90,84,67,60,70,61,62,53,50,51,52,50,52,55,52,52,60,69,66,75,110

Radius of gyration: 16.18 Å; Cα contacts (8 Å, |Δi|>4): 61; chains: 1; bounding box: 29×19×50 Å